Protein AF-A0A382S5C0-F1 (afdb_monomer_lite)

Structure (mmCIF, N/CA/C/O backbone):
data_AF-A0A382S5C0-F1
#
_entry.id   AF-A0A382S5C0-F1
#
loop_
_atom_site.group_PDB
_atom_site.id
_atom_site.type_symbol
_atom_site.label_atom_id
_atom_site.label_alt_id
_atom_site.label_comp_id
_atom_site.label_asym_id
_atom_site.label_entity_id
_atom_site.label_seq_id
_atom_site.pdbx_PDB_ins_code
_atom_site.Cartn_x
_atom_site.Cartn_y
_atom_site.Cartn_z
_atom_site.occupancy
_atom_site.B_iso_or_e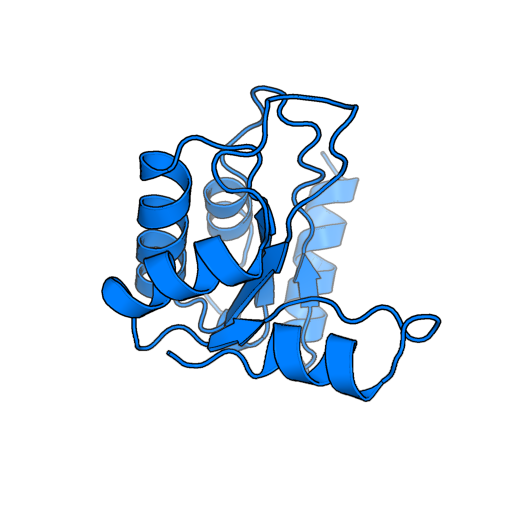quiv
_atom_site.auth_seq_id
_atom_site.auth_comp_id
_atom_site.auth_asym_id
_atom_site.auth_atom_id
_atom_site.pdbx_PDB_model_num
ATOM 1 N N . MET A 1 1 ? -9.432 22.960 -2.739 1.00 50.47 1 MET A N 1
ATOM 2 C CA . MET A 1 1 ? -9.445 22.839 -1.266 1.00 50.47 1 MET A CA 1
ATOM 3 C C . MET A 1 1 ? -10.760 22.218 -0.812 1.00 50.47 1 MET A C 1
ATOM 5 O O . MET A 1 1 ? -10.699 21.186 -0.166 1.00 50.47 1 MET A O 1
ATOM 9 N N . GLU A 1 2 ? -11.914 22.732 -1.257 1.00 57.78 2 GLU A N 1
ATOM 10 C CA . GLU A 1 2 ? -13.239 22.153 -0.943 1.00 57.78 2 GLU A CA 1
ATOM 11 C C . GLU A 1 2 ? -13.408 20.686 -1.373 1.00 57.78 2 GLU A C 1
ATOM 13 O O . GLU A 1 2 ? -13.717 19.850 -0.537 1.00 57.78 2 GLU A O 1
ATOM 18 N N . ALA A 1 3 ? -13.040 20.322 -2.608 1.00 60.75 3 ALA A N 1
ATOM 19 C CA . ALA A 1 3 ? -13.150 18.931 -3.076 1.00 60.75 3 ALA A CA 1
ATOM 20 C C . ALA A 1 3 ? -12.365 17.901 -2.228 1.00 60.75 3 ALA A C 1
ATOM 22 O O . ALA A 1 3 ? -12.738 16.731 -2.155 1.00 60.75 3 ALA A O 1
ATOM 23 N N . TRP A 1 4 ? -11.273 18.322 -1.578 1.00 59.50 4 TRP A N 1
ATOM 24 C CA . TRP A 1 4 ? -10.496 17.450 -0.691 1.00 59.50 4 TRP A CA 1
ATOM 25 C C . TRP A 1 4 ? -11.184 17.270 0.661 1.00 59.50 4 TRP A C 1
ATOM 27 O O . TRP A 1 4 ? -11.224 16.156 1.170 1.00 59.50 4 TRP A O 1
ATOM 37 N N . ILE A 1 5 ? -11.759 18.341 1.211 1.00 62.69 5 ILE A N 1
ATOM 38 C CA . ILE A 1 5 ? -12.535 18.307 2.457 1.00 62.69 5 ILE A CA 1
ATOM 39 C C . ILE A 1 5 ? -13.745 17.377 2.290 1.00 62.69 5 ILE A C 1
ATOM 41 O O . ILE A 1 5 ? -13.941 16.479 3.108 1.00 62.69 5 ILE A O 1
ATOM 45 N N . ASP A 1 6 ? -14.469 17.497 1.174 1.00 75.25 6 ASP A N 1
ATOM 46 C CA . ASP A 1 6 ? -15.602 16.619 0.858 1.00 75.25 6 ASP A CA 1
ATOM 47 C C . ASP A 1 6 ? -15.178 15.152 0.719 1.00 75.25 6 ASP A C 1
ATOM 49 O O . ASP A 1 6 ? -15.872 14.248 1.185 1.00 75.25 6 ASP A O 1
ATOM 53 N N . THR A 1 7 ? -13.998 14.906 0.139 1.00 78.75 7 THR A N 1
ATOM 54 C CA . THR A 1 7 ? -13.439 13.553 0.023 1.00 78.75 7 THR A CA 1
ATOM 55 C C . THR A 1 7 ? -13.172 12.945 1.401 1.00 78.75 7 THR A C 1
ATOM 57 O O . THR A 1 7 ? -13.561 11.805 1.648 1.00 78.75 7 THR A O 1
ATOM 60 N N . TYR A 1 8 ? -12.551 13.683 2.327 1.00 80.06 8 TYR A N 1
ATOM 61 C CA . TYR A 1 8 ? -12.265 13.160 3.668 1.00 80.06 8 TYR A CA 1
ATOM 62 C C . TYR A 1 8 ? -13.534 12.931 4.488 1.00 80.06 8 TYR A C 1
ATOM 64 O O . TYR A 1 8 ? -13.619 11.918 5.179 1.00 80.06 8 TYR A O 1
ATOM 72 N N . HIS A 1 9 ? -14.541 13.799 4.360 1.00 82.81 9 HIS A N 1
ATOM 73 C CA . HIS A 1 9 ? -15.845 13.579 4.987 1.00 82.81 9 HIS A CA 1
ATOM 74 C C . HIS A 1 9 ? -16.566 12.349 4.421 1.00 82.81 9 HIS A C 1
ATOM 76 O O . HIS A 1 9 ? -17.152 11.581 5.185 1.00 82.81 9 HIS A O 1
ATOM 82 N N . ALA A 1 10 ? -16.483 12.107 3.110 1.00 85.94 10 ALA A N 1
ATOM 83 C CA . ALA A 1 10 ? -17.029 10.898 2.500 1.00 85.94 10 ALA A CA 1
ATOM 84 C C . ALA A 1 10 ? -16.301 9.633 2.988 1.00 85.94 10 ALA A C 1
ATOM 86 O O . ALA A 1 10 ? -16.950 8.665 3.384 1.00 85.94 10 ALA A O 1
ATOM 87 N N . VAL A 1 11 ? -14.963 9.652 3.027 1.00 87.69 11 VAL A N 1
ATOM 88 C CA . VAL A 1 11 ? -14.144 8.542 3.548 1.00 87.69 11 VAL A CA 1
ATOM 89 C C . VAL A 1 11 ? -14.454 8.273 5.020 1.00 87.69 11 VAL A C 1
ATOM 91 O O . VAL A 1 11 ? -14.613 7.120 5.414 1.00 87.69 11 VAL A O 1
ATOM 94 N N . GLU A 1 12 ? -14.589 9.321 5.832 1.00 87.44 12 GLU A N 1
ATOM 95 C CA . GLU A 1 12 ? -15.000 9.212 7.231 1.00 87.44 12 GLU A CA 1
ATOM 96 C C . GLU A 1 12 ? -16.391 8.581 7.368 1.00 87.44 12 GLU A C 1
ATOM 98 O O . GLU A 1 12 ? -16.568 7.655 8.162 1.00 87.44 12 GLU A O 1
ATOM 103 N N . GLY A 1 13 ? -17.367 9.042 6.582 1.00 89.19 13 GLY A N 1
ATOM 104 C CA . GLY A 1 13 ? -18.717 8.485 6.572 1.00 89.19 13 GLY A CA 1
ATOM 105 C C . GLY A 1 13 ? -18.727 6.994 6.230 1.00 89.19 13 GLY A C 1
ATOM 106 O O . GLY A 1 13 ? -19.340 6.202 6.943 1.00 89.19 13 GLY A O 1
ATOM 107 N N . LEU A 1 14 ? -17.991 6.593 5.191 1.00 90.69 14 LEU A N 1
ATOM 108 C CA . LEU A 1 14 ? -17.866 5.192 4.776 1.00 90.69 14 LEU A CA 1
ATOM 109 C C . LEU A 1 14 ? -17.169 4.334 5.839 1.00 90.69 14 LEU A C 1
ATOM 111 O O . LEU A 1 14 ? -17.656 3.253 6.172 1.00 90.69 14 LEU A O 1
ATOM 115 N N . ALA A 1 15 ? -16.078 4.827 6.424 1.00 89.94 15 ALA A N 1
ATOM 116 C CA . ALA A 1 15 ? -15.349 4.113 7.468 1.00 89.94 15 ALA A CA 1
ATOM 117 C C . ALA A 1 15 ? -16.199 3.909 8.735 1.00 89.94 15 ALA A C 1
ATOM 119 O O . ALA A 1 15 ? -16.146 2.838 9.340 1.00 89.94 15 ALA A O 1
ATOM 120 N N . ARG A 1 16 ? -17.033 4.891 9.114 1.00 88.38 16 ARG A N 1
ATOM 121 C CA . ARG A 1 16 ? -17.999 4.761 10.224 1.00 88.38 16 ARG A CA 1
ATOM 122 C C . ARG A 1 16 ? -19.065 3.693 9.959 1.00 88.38 16 ARG A C 1
ATOM 124 O O . ARG A 1 16 ? -19.568 3.097 10.905 1.00 88.38 16 ARG A O 1
ATOM 131 N N . LEU A 1 17 ? -19.380 3.427 8.692 1.00 91.62 17 LEU A N 1
ATOM 132 C CA . LEU A 1 17 ? -20.278 2.349 8.264 1.00 91.62 17 LEU A CA 1
ATOM 133 C C . LEU A 1 17 ? -19.560 0.995 8.093 1.00 91.62 17 LEU A C 1
ATOM 135 O O . LEU A 1 17 ? -20.171 0.044 7.611 1.00 91.62 17 LEU A O 1
ATOM 139 N N . GLY A 1 18 ? -18.271 0.895 8.441 1.00 90.19 18 GLY A N 1
ATOM 140 C CA . GLY A 1 18 ? -17.467 -0.320 8.253 1.00 90.19 18 GLY A CA 1
ATOM 141 C C . GLY A 1 18 ? -17.103 -0.608 6.792 1.00 90.19 18 GLY A C 1
ATOM 142 O O . GLY A 1 18 ? -16.734 -1.729 6.450 1.00 90.19 18 GLY A O 1
ATOM 143 N N . THR A 1 19 ? -17.230 0.382 5.903 1.00 92.94 19 THR A N 1
ATOM 144 C CA . THR A 1 19 ? -16.897 0.235 4.481 1.00 92.94 19 THR A CA 1
ATOM 145 C C . THR A 1 19 ? -15.433 0.576 4.232 1.00 92.94 19 THR A C 1
ATOM 147 O O . THR A 1 19 ? -14.964 1.656 4.595 1.00 92.94 19 THR A O 1
ATOM 150 N N . TYR A 1 20 ? -14.720 -0.327 3.555 1.00 92.44 20 TYR A N 1
ATOM 151 C CA . TYR A 1 20 ? -13.325 -0.112 3.189 1.00 92.44 20 TYR A CA 1
ATOM 152 C C . TYR A 1 20 ? -13.178 0.943 2.088 1.00 92.44 20 TYR A C 1
ATOM 154 O O . TYR A 1 20 ? -13.766 0.823 1.014 1.00 92.44 20 TYR A O 1
ATOM 162 N N . SER A 1 21 ? -12.340 1.947 2.339 1.00 91.81 21 SER A N 1
ATOM 163 C CA . SER A 1 21 ? -11.987 2.998 1.383 1.00 91.81 21 SER A CA 1
ATOM 164 C C . SER A 1 21 ? -10.543 2.833 0.917 1.00 91.81 21 SER A C 1
ATOM 166 O O . SER A 1 21 ? -9.608 2.907 1.713 1.00 91.81 21 SER A O 1
ATOM 168 N N . PHE A 1 22 ? -10.366 2.620 -0.383 1.00 91.69 22 PHE A N 1
ATOM 169 C CA . PHE A 1 22 ? -9.070 2.425 -1.030 1.00 91.69 22 PHE A CA 1
ATOM 170 C C . PHE A 1 22 ? -8.602 3.750 -1.631 1.00 91.69 22 PHE A C 1
ATOM 172 O O . PHE A 1 22 ? -9.291 4.317 -2.477 1.00 91.69 22 PHE A O 1
ATOM 179 N N . LEU A 1 23 ? -7.454 4.259 -1.179 1.00 87.69 23 LEU A N 1
ATOM 180 C CA . LEU A 1 23 ? -7.001 5.611 -1.512 1.00 87.69 23 LEU A CA 1
ATOM 181 C C . LEU A 1 23 ? -5.702 5.580 -2.307 1.00 87.69 23 LEU A C 1
ATOM 183 O O . LEU A 1 23 ? -4.637 5.246 -1.785 1.00 87.69 23 LEU A O 1
ATOM 187 N N . THR A 1 24 ? -5.804 5.976 -3.572 1.00 80.38 24 THR A N 1
ATOM 188 C CA . THR A 1 24 ? -4.655 6.173 -4.453 1.00 80.38 24 THR A CA 1
ATOM 189 C C . THR A 1 24 ? -3.986 7.508 -4.155 1.00 80.38 24 THR A C 1
ATOM 191 O O . THR A 1 24 ? -4.668 8.516 -3.978 1.00 80.38 24 THR A O 1
ATOM 194 N N . ASP A 1 25 ? -2.662 7.548 -4.179 1.00 66.94 25 ASP A N 1
ATOM 195 C CA . ASP A 1 25 ? -1.868 8.777 -4.073 1.00 66.94 25 ASP A CA 1
ATOM 196 C C . ASP A 1 25 ? -1.632 9.476 -5.426 1.00 66.94 25 ASP A C 1
ATOM 198 O O . ASP A 1 25 ? -1.075 10.574 -5.470 1.00 66.94 25 ASP A O 1
ATOM 202 N N . GLY A 1 26 ? -2.073 8.873 -6.537 1.00 60.47 26 GLY A N 1
ATOM 203 C CA . GLY A 1 26 ? -1.846 9.403 -7.883 1.00 60.47 26 GLY A CA 1
ATOM 204 C C . GLY A 1 26 ? -0.353 9.538 -8.206 1.00 60.47 26 GLY A C 1
ATOM 205 O O . GLY A 1 26 ? 0.053 10.554 -8.784 1.00 60.47 26 GLY A O 1
ATOM 206 N N . ALA A 1 27 ? 0.453 8.561 -7.771 1.00 51.28 27 ALA A N 1
ATOM 207 C CA . ALA A 1 27 ? 1.914 8.548 -7.795 1.00 51.28 27 ALA A CA 1
ATOM 208 C C . ALA A 1 27 ? 2.554 8.538 -9.195 1.00 51.28 27 ALA A C 1
ATOM 210 O O . ALA A 1 27 ? 3.345 7.680 -9.552 1.00 51.28 27 ALA A O 1
ATOM 211 N N . VAL A 1 28 ? 2.442 9.626 -9.953 1.00 50.06 28 VAL A N 1
ATOM 212 C CA . VAL A 1 28 ? 3.268 9.814 -11.166 1.00 50.06 28 VAL A CA 1
ATOM 213 C C . VAL A 1 28 ? 4.769 10.056 -10.842 1.00 50.06 28 VAL A C 1
ATOM 215 O O . VAL A 1 28 ? 5.492 10.675 -11.617 1.00 50.06 28 VAL A O 1
ATOM 218 N N . GLY A 1 29 ? 5.274 9.635 -9.674 1.00 47.91 29 GLY A N 1
ATOM 219 C CA . GLY A 1 29 ? 6.667 9.810 -9.237 1.00 47.91 29 GLY A CA 1
ATOM 220 C C . GLY A 1 29 ? 7.138 11.269 -9.127 1.00 47.91 29 GLY A C 1
ATOM 221 O O . GLY A 1 29 ? 8.323 11.516 -8.910 1.00 47.91 29 GLY A O 1
ATOM 222 N N . ALA A 1 30 ? 6.241 12.245 -9.291 1.00 49.97 30 ALA A N 1
ATOM 223 C CA . ALA A 1 30 ? 6.529 13.650 -9.040 1.00 49.97 30 ALA A CA 1
ATOM 224 C C . ALA A 1 30 ? 6.724 13.862 -7.533 1.00 49.97 30 ALA A C 1
ATOM 226 O O . ALA A 1 30 ? 6.119 13.145 -6.736 1.00 49.97 30 ALA A O 1
ATOM 227 N N . GLN A 1 31 ? 7.538 14.851 -7.139 1.00 49.41 31 GLN A N 1
ATOM 228 C CA . GLN A 1 31 ? 7.642 15.293 -5.743 1.00 49.41 31 GLN A CA 1
ATOM 229 C C . GLN A 1 31 ? 6.296 15.854 -5.273 1.00 49.41 31 GLN A C 1
ATOM 231 O O . GLN A 1 31 ? 6.075 17.061 -5.251 1.00 49.41 31 GLN A O 1
ATOM 236 N N . LYS A 1 32 ? 5.358 14.971 -4.958 1.00 52.34 32 LYS A N 1
ATOM 237 C CA . LYS A 1 32 ? 4.111 15.318 -4.310 1.00 52.34 32 LYS A CA 1
ATOM 238 C C . LYS A 1 32 ? 4.232 14.997 -2.834 1.00 52.34 32 LYS A C 1
ATOM 240 O O . LYS A 1 32 ? 4.919 14.062 -2.425 1.00 52.34 32 LYS A O 1
ATOM 245 N N . GLU A 1 33 ? 3.596 15.873 -2.075 1.00 54.56 33 GLU A N 1
ATOM 246 C CA . GLU A 1 33 ? 3.334 15.790 -0.650 1.00 54.56 33 GLU A CA 1
ATOM 247 C C . GLU A 1 33 ? 3.126 14.350 -0.156 1.00 54.56 33 GLU A C 1
ATOM 249 O O . GLU A 1 33 ? 2.484 13.536 -0.813 1.00 54.56 33 GLU A O 1
ATOM 254 N N . ASP A 1 34 ? 3.680 14.053 1.021 1.00 67.12 34 ASP A N 1
ATOM 255 C CA . ASP A 1 34 ? 3.557 12.773 1.724 1.00 67.12 34 ASP A CA 1
ATOM 256 C C . ASP A 1 34 ? 2.069 12.416 1.917 1.00 67.12 34 ASP A C 1
ATOM 258 O O . ASP A 1 34 ? 1.453 12.837 2.895 1.00 67.12 34 ASP A O 1
ATOM 262 N N . ASN A 1 35 ? 1.471 11.678 0.970 1.00 70.62 35 ASN A N 1
ATOM 263 C CA . ASN A 1 35 ? 0.024 11.424 0.937 1.00 70.62 35 ASN A CA 1
ATOM 264 C C . ASN A 1 35 ? -0.473 10.817 2.253 1.00 70.62 35 ASN A C 1
ATOM 266 O O . ASN A 1 35 ? -1.539 11.171 2.749 1.00 70.62 35 ASN A O 1
ATOM 270 N N . LEU A 1 36 ? 0.340 9.968 2.882 1.00 78.75 36 LEU A N 1
ATOM 271 C CA . LEU A 1 36 ? 0.008 9.397 4.177 1.00 78.75 36 LEU A CA 1
ATOM 272 C C . LEU A 1 36 ? -0.098 10.479 5.254 1.00 78.75 36 LEU A C 1
ATOM 274 O O . LEU A 1 36 ? -1.044 10.479 6.037 1.00 78.75 36 LEU A O 1
ATOM 278 N N . ARG A 1 37 ? 0.827 11.444 5.279 1.00 79.69 37 ARG A N 1
ATOM 279 C CA . ARG A 1 37 ? 0.741 12.605 6.175 1.00 79.69 37 ARG A CA 1
ATOM 280 C C . ARG A 1 37 ? -0.514 13.436 5.916 1.00 79.69 37 ARG A C 1
ATOM 282 O O . ARG A 1 37 ? -1.135 13.856 6.889 1.00 79.69 37 ARG A O 1
ATOM 289 N N . HIS A 1 38 ? -0.887 13.669 4.658 1.00 78.44 38 HIS A N 1
ATOM 290 C CA . HIS A 1 38 ? -2.115 14.405 4.329 1.00 78.44 38 HIS A CA 1
ATOM 291 C C . HIS A 1 38 ? -3.359 13.647 4.775 1.00 78.44 38 HIS A C 1
ATOM 293 O O . HIS A 1 38 ? -4.230 14.232 5.416 1.00 78.44 38 HIS A O 1
ATOM 299 N N . LEU A 1 39 ? -3.402 12.343 4.524 1.00 78.75 39 LEU A N 1
ATOM 300 C CA . LEU A 1 39 ? -4.477 11.473 4.971 1.00 78.75 39 LEU A CA 1
ATOM 301 C C . LEU A 1 39 ? -4.608 11.501 6.501 1.00 78.75 39 LEU A C 1
ATOM 303 O O . LEU A 1 39 ? -5.688 11.739 7.027 1.00 78.75 39 LEU A O 1
ATOM 307 N N . ILE A 1 40 ? -3.501 11.357 7.233 1.00 80.94 40 ILE A N 1
ATOM 308 C CA . ILE A 1 40 ? -3.494 11.419 8.703 1.00 80.94 40 ILE A CA 1
ATOM 309 C C . ILE A 1 40 ? -3.976 12.779 9.218 1.00 80.94 40 ILE A C 1
ATOM 311 O O . ILE A 1 40 ? -4.699 12.822 10.211 1.00 80.94 40 ILE A O 1
ATOM 315 N N . ALA A 1 41 ? -3.550 13.874 8.583 1.00 81.75 41 ALA A N 1
ATOM 316 C CA . ALA A 1 41 ? -3.852 15.229 9.036 1.00 81.75 41 ALA A CA 1
ATOM 317 C C . ALA A 1 41 ? -5.322 15.620 8.829 1.00 81.75 41 ALA A C 1
ATOM 319 O O . ALA A 1 41 ? -5.836 16.436 9.590 1.00 81.75 41 ALA A O 1
ATOM 320 N N . ASN A 1 42 ? -5.977 15.056 7.811 1.00 79.31 42 ASN A N 1
ATOM 321 C CA . ASN A 1 42 ? -7.340 15.431 7.433 1.00 79.31 42 ASN A CA 1
ATOM 322 C C . ASN A 1 42 ? -8.409 14.419 7.865 1.00 79.31 42 ASN A C 1
ATOM 324 O O . ASN A 1 42 ? -9.592 14.743 7.828 1.00 79.31 42 ASN A O 1
ATOM 328 N N . LEU A 1 43 ? -8.028 13.214 8.295 1.00 80.62 43 LEU A N 1
ATOM 329 C CA . LEU A 1 43 ? -8.972 12.280 8.906 1.00 80.62 43 LEU A CA 1
ATOM 330 C C . LEU A 1 43 ? -9.315 12.713 10.334 1.00 80.62 43 LEU A C 1
ATOM 332 O O . LEU A 1 43 ? -8.425 12.966 11.152 1.00 80.62 43 LEU A O 1
ATOM 336 N N . GLY A 1 44 ? -10.612 12.734 10.649 1.00 73.19 44 GLY A N 1
ATOM 337 C CA . GLY A 1 44 ? -11.105 12.963 12.004 1.00 73.19 44 GLY A CA 1
ATOM 338 C C . GLY A 1 44 ? -10.505 11.977 13.014 1.00 73.19 44 GLY A C 1
ATOM 339 O O . GLY A 1 44 ? -10.194 10.829 12.689 1.00 73.19 44 GLY A O 1
ATOM 340 N N . LYS A 1 45 ? -10.340 12.421 14.267 1.00 72.38 45 LYS A N 1
ATOM 341 C CA . LYS A 1 45 ? -9.743 11.609 15.347 1.00 72.38 45 LYS A CA 1
ATOM 342 C C . LYS A 1 45 ? -10.557 10.357 15.691 1.00 72.38 45 LYS A C 1
ATOM 344 O O . LYS A 1 45 ? -9.982 9.397 16.191 1.00 72.38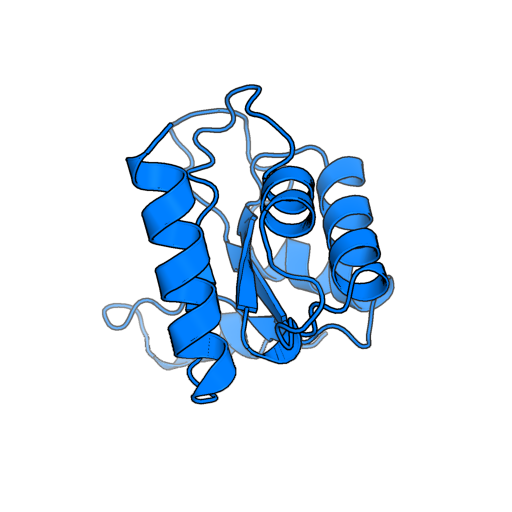 45 LYS A O 1
ATOM 349 N N . ASP A 1 46 ? -11.852 10.37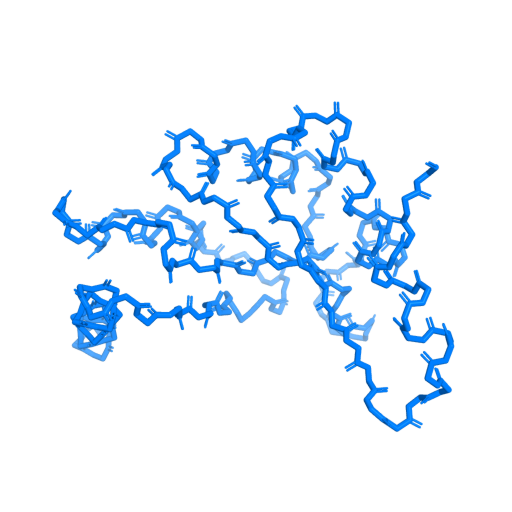1 15.388 1.00 74.94 46 ASP A N 1
ATOM 350 C CA . ASP A 1 46 ? -12.795 9.300 15.727 1.00 74.94 46 ASP A CA 1
ATOM 351 C C . ASP A 1 46 ? -12.980 8.278 14.593 1.00 74.94 46 ASP A C 1
ATOM 353 O O . ASP A 1 46 ? -13.786 7.355 14.707 1.00 74.94 46 ASP A O 1
ATOM 357 N N . VAL A 1 47 ? -12.260 8.433 13.477 1.00 80.38 47 VAL A N 1
ATOM 358 C CA . VAL A 1 47 ? -12.370 7.523 12.334 1.00 80.38 47 VAL A CA 1
ATOM 359 C C . VAL A 1 47 ? -11.484 6.307 12.554 1.00 80.38 47 VAL A C 1
ATOM 361 O O 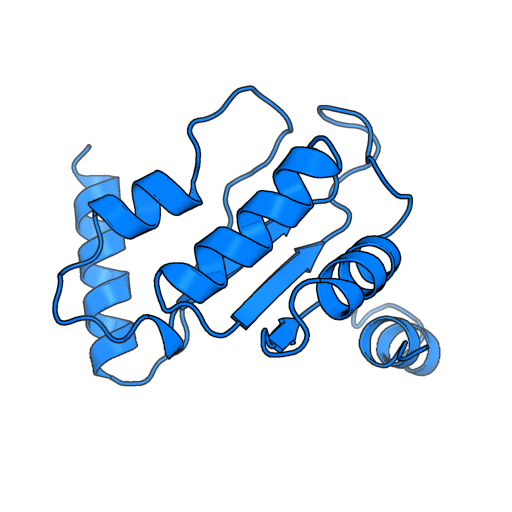. VAL A 1 47 ? -10.263 6.432 12.682 1.00 80.38 47 VAL A O 1
ATOM 364 N N . SER A 1 48 ? -12.082 5.113 12.531 1.00 83.00 48 SER A N 1
ATOM 365 C CA . SER A 1 48 ? -11.302 3.879 12.535 1.00 83.00 48 SER A CA 1
ATOM 366 C C . SER A 1 48 ? -10.509 3.758 11.233 1.00 83.00 48 SER A C 1
ATOM 368 O O . SER A 1 48 ? -11.058 3.524 10.155 1.00 83.00 48 SER A O 1
ATOM 370 N N . ARG A 1 49 ? -9.187 3.917 11.339 1.00 90.69 49 ARG A N 1
ATOM 371 C CA . ARG A 1 49 ? -8.245 3.822 10.211 1.00 90.69 49 ARG A CA 1
ATOM 372 C C . ARG A 1 49 ? -8.077 2.396 9.688 1.00 90.69 49 ARG A C 1
ATOM 374 O O . ARG A 1 49 ? -7.444 2.201 8.656 1.00 90.69 49 ARG A O 1
ATOM 381 N N . GLU A 1 50 ? -8.662 1.402 10.354 1.00 91.56 50 GLU A N 1
ATOM 382 C CA . GLU A 1 50 ? -8.638 0.009 9.901 1.00 91.56 50 GLU A CA 1
ATOM 383 C C . GLU A 1 50 ? -9.398 -0.201 8.582 1.00 91.56 50 GLU A C 1
ATOM 385 O O . GLU A 1 50 ? -9.028 -1.076 7.801 1.00 91.56 50 GLU A O 1
ATOM 390 N N . HIS A 1 51 ? -10.402 0.641 8.306 1.00 92.69 51 HIS A N 1
ATOM 391 C CA . HIS A 1 51 ? -11.195 0.619 7.074 1.00 92.69 51 HIS A CA 1
ATOM 392 C C . HIS A 1 51 ? -10.607 1.497 5.965 1.00 92.69 51 HIS A C 1
ATOM 394 O O . HIS A 1 51 ? -11.222 1.672 4.918 1.00 92.69 51 HIS A O 1
ATOM 400 N N . ILE A 1 52 ? -9.421 2.071 6.161 1.00 92.56 52 ILE A N 1
ATOM 401 C CA . ILE A 1 52 ? -8.781 2.923 5.161 1.00 92.56 52 ILE A CA 1
ATOM 402 C C . ILE A 1 52 ? -7.533 2.211 4.657 1.00 92.56 52 ILE A C 1
ATOM 404 O O . ILE A 1 52 ? -6.659 1.832 5.434 1.00 92.56 52 ILE A O 1
ATOM 408 N N . VAL A 1 53 ? -7.462 2.020 3.343 1.00 94.19 53 VAL A N 1
ATOM 409 C CA . VAL A 1 53 ? -6.414 1.241 2.684 1.00 94.19 53 VAL A CA 1
ATOM 410 C C . VAL A 1 53 ? -5.643 2.150 1.726 1.00 94.19 53 VAL A C 1
ATOM 412 O O . VAL A 1 53 ? -6.050 2.319 0.572 1.00 94.19 53 VAL A O 1
ATOM 415 N N . PRO A 1 54 ? -4.552 2.785 2.187 1.00 92.94 54 PRO A N 1
ATOM 416 C CA . PRO A 1 54 ? -3.697 3.576 1.315 1.00 92.94 54 PRO A CA 1
ATOM 417 C C . PRO A 1 54 ? -2.981 2.708 0.275 1.00 92.94 54 PRO A C 1
ATOM 419 O O . PRO A 1 54 ? -2.785 1.501 0.456 1.00 92.94 54 PRO A O 1
ATOM 422 N N . PHE A 1 55 ? -2.581 3.345 -0.823 1.00 91.88 55 PHE A N 1
ATOM 423 C CA . PHE A 1 55 ? -1.741 2.747 -1.854 1.00 91.88 55 PHE A CA 1
ATOM 424 C C . PHE A 1 55 ? -0.297 3.199 -1.653 1.00 91.88 55 PHE A C 1
ATOM 426 O O . PHE A 1 55 ? -0.037 4.334 -1.260 1.00 91.88 55 PHE A O 1
ATOM 433 N N . LEU A 1 56 ? 0.633 2.300 -1.953 1.00 92.38 56 LEU A N 1
ATOM 434 C CA . LEU A 1 56 ? 2.056 2.575 -2.073 1.00 92.38 56 LEU A CA 1
ATOM 435 C C . LEU A 1 56 ? 2.549 1.973 -3.383 1.00 92.38 56 LEU A C 1
ATOM 437 O O . LEU A 1 56 ? 2.295 0.801 -3.674 1.00 92.38 56 LEU A O 1
ATOM 441 N N . THR A 1 57 ? 3.294 2.750 -4.159 1.00 92.00 57 THR A N 1
ATOM 442 C CA . THR A 1 57 ? 3.873 2.261 -5.407 1.00 92.00 57 THR A CA 1
ATOM 443 C C . THR A 1 57 ? 5.382 2.073 -5.302 1.00 92.00 57 THR A C 1
ATOM 445 O O . THR A 1 57 ? 6.049 2.586 -4.402 1.00 92.00 57 THR A O 1
ATOM 448 N N . THR A 1 58 ? 5.957 1.318 -6.238 1.00 92.81 58 THR A N 1
ATOM 449 C CA . THR A 1 58 ? 7.416 1.129 -6.315 1.00 92.81 58 THR A CA 1
ATOM 450 C C . THR A 1 58 ? 8.164 2.362 -6.848 1.00 92.81 58 THR A C 1
ATOM 452 O O . THR A 1 58 ? 9.374 2.297 -7.039 1.00 92.81 58 THR A O 1
ATOM 455 N N . LYS A 1 59 ? 7.487 3.496 -7.078 1.00 90.38 59 LYS A N 1
ATOM 456 C CA . LYS A 1 59 ? 8.044 4.723 -7.683 1.00 90.38 59 LYS A CA 1
ATOM 457 C C . LYS A 1 59 ? 8.764 5.657 -6.708 1.00 90.38 59 LYS A C 1
ATOM 459 O O . LYS A 1 59 ? 9.060 6.803 -7.043 1.00 90.38 59 LYS A O 1
ATOM 464 N N . HIS A 1 60 ? 9.077 5.175 -5.512 1.00 89.06 60 HIS A N 1
ATOM 465 C CA . HIS A 1 60 ? 9.811 5.918 -4.493 1.00 89.06 60 HIS A CA 1
ATOM 466 C C . HIS A 1 60 ? 11.109 5.207 -4.124 1.00 89.06 60 HIS A C 1
ATOM 468 O O . HIS A 1 60 ? 11.321 4.045 -4.454 1.00 89.06 60 HIS A O 1
ATOM 474 N N . THR A 1 61 ? 11.992 5.892 -3.397 1.00 92.00 61 THR A N 1
ATOM 475 C CA . THR A 1 61 ? 13.190 5.240 -2.853 1.00 92.00 61 THR A CA 1
ATOM 476 C C . THR A 1 61 ? 12.804 4.124 -1.880 1.00 92.00 61 THR A C 1
ATOM 478 O O . THR A 1 61 ? 11.797 4.224 -1.178 1.00 92.00 61 THR A O 1
ATOM 481 N N . LEU A 1 62 ? 13.635 3.083 -1.768 1.00 94.75 62 LEU A N 1
ATOM 482 C CA . LEU A 1 62 ? 13.341 1.939 -0.896 1.00 94.75 62 LEU A CA 1
ATOM 483 C C . LEU A 1 62 ? 13.143 2.394 0.555 1.00 94.75 62 LEU A C 1
ATOM 485 O O . LEU A 1 62 ? 12.184 2.008 1.218 1.00 94.75 62 LEU A O 1
ATOM 489 N N . SER A 1 63 ? 14.010 3.291 1.025 1.00 94.31 63 SER A N 1
ATOM 490 C CA . SER A 1 63 ? 13.919 3.870 2.364 1.00 94.31 63 SER A CA 1
ATOM 491 C C . SER A 1 63 ? 12.619 4.644 2.590 1.00 94.31 63 SER A C 1
ATOM 493 O O . SER A 1 63 ? 12.126 4.671 3.714 1.00 94.31 63 SER A O 1
ATOM 495 N N . TYR A 1 64 ? 12.063 5.285 1.556 1.00 92.19 64 TYR A N 1
ATOM 496 C CA . TYR A 1 64 ? 10.749 5.917 1.650 1.00 92.19 64 TYR A CA 1
ATOM 497 C C . TYR A 1 64 ? 9.653 4.861 1.798 1.00 92.19 64 TYR A C 1
ATOM 499 O O . TYR A 1 64 ? 8.889 4.938 2.754 1.00 92.19 64 TYR A O 1
ATOM 507 N N . CYS A 1 65 ? 9.624 3.851 0.925 1.00 93.38 65 CYS A N 1
ATOM 508 C CA . CYS A 1 65 ? 8.610 2.795 0.954 1.00 93.38 65 CYS A CA 1
ATOM 509 C C . CYS A 1 65 ? 8.559 2.065 2.304 1.00 93.38 65 CYS A C 1
ATOM 511 O O . CYS A 1 65 ? 7.484 1.844 2.857 1.00 93.38 65 CYS A O 1
ATOM 513 N N . LEU A 1 66 ? 9.723 1.730 2.865 1.00 95.75 66 LEU A N 1
ATOM 514 C CA . LEU A 1 66 ? 9.804 1.044 4.154 1.00 95.75 66 LEU A CA 1
ATOM 515 C C . LEU A 1 66 ? 9.325 1.934 5.311 1.00 95.75 66 LEU A C 1
ATOM 517 O O . LEU A 1 66 ? 8.529 1.489 6.132 1.00 95.75 66 LEU A O 1
ATOM 521 N N . ARG A 1 67 ? 9.734 3.210 5.346 1.00 93.62 67 ARG A N 1
ATOM 522 C CA . ARG A 1 67 ? 9.236 4.163 6.356 1.00 93.62 67 ARG A CA 1
ATOM 523 C C . ARG A 1 67 ? 7.747 4.458 6.204 1.00 93.62 67 ARG A C 1
ATOM 525 O O . ARG A 1 67 ? 7.082 4.725 7.197 1.00 93.62 67 ARG A O 1
ATOM 532 N N . TYR A 1 68 ? 7.230 4.439 4.979 1.00 93.12 68 TYR A N 1
ATOM 533 C CA . TYR A 1 68 ? 5.805 4.601 4.715 1.00 93.12 68 TYR A CA 1
ATOM 534 C C . TYR A 1 68 ? 5.013 3.474 5.382 1.00 93.12 68 TYR A C 1
ATOM 536 O O . TYR A 1 68 ? 4.040 3.745 6.081 1.00 93.12 68 TYR A O 1
ATOM 544 N N . ALA A 1 69 ? 5.454 2.222 5.217 1.00 95.12 69 ALA A N 1
ATOM 545 C CA . ALA A 1 69 ? 4.812 1.067 5.838 1.00 95.12 69 ALA A CA 1
ATOM 546 C C . ALA A 1 69 ? 4.869 1.121 7.375 1.00 95.12 69 ALA A C 1
ATOM 548 O O . ALA A 1 69 ? 3.849 0.891 8.027 1.00 95.12 69 ALA A O 1
ATOM 549 N N . ASP A 1 70 ? 6.023 1.492 7.946 1.00 94.62 70 ASP A N 1
ATOM 550 C CA . ASP A 1 70 ? 6.166 1.703 9.395 1.00 94.62 70 ASP A CA 1
ATOM 551 C C . ASP A 1 70 ? 5.165 2.752 9.890 1.00 94.62 70 ASP A C 1
ATOM 553 O O . ASP A 1 70 ? 4.366 2.501 10.792 1.00 94.62 70 ASP A O 1
ATOM 557 N N . ARG A 1 71 ? 5.145 3.915 9.233 1.00 92.75 71 ARG A N 1
ATOM 558 C CA . ARG A 1 71 ? 4.278 5.028 9.609 1.00 92.75 71 ARG A CA 1
ATOM 559 C C . ARG A 1 71 ? 2.802 4.687 9.457 1.00 92.75 71 ARG A C 1
ATOM 561 O O . ARG A 1 71 ? 2.000 5.122 10.281 1.00 92.75 71 ARG A O 1
ATOM 568 N N . ALA A 1 72 ? 2.424 3.934 8.426 1.00 93.31 72 ALA A N 1
ATOM 569 C CA . ALA A 1 72 ? 1.048 3.487 8.238 1.00 93.31 72 ALA A CA 1
ATOM 570 C C . ALA A 1 72 ? 0.591 2.666 9.453 1.00 93.31 72 ALA A C 1
ATOM 572 O O . ALA A 1 72 ? -0.446 2.962 10.047 1.00 93.31 72 ALA A O 1
ATOM 573 N N . TRP A 1 73 ? 1.419 1.720 9.895 1.00 94.94 73 TRP A N 1
ATOM 574 C CA . TRP A 1 73 ? 1.137 0.923 11.085 1.00 94.94 73 TRP A CA 1
ATOM 575 C C . TRP A 1 73 ? 1.075 1.757 12.371 1.00 94.94 73 TRP A C 1
ATOM 577 O O . TRP A 1 73 ? 0.099 1.668 13.121 1.00 94.94 73 TRP A O 1
ATOM 587 N N . GLU A 1 74 ? 2.082 2.601 12.612 1.00 93.00 74 GLU A N 1
ATOM 588 C CA . GLU A 1 74 ? 2.175 3.472 13.797 1.00 93.00 74 GLU A CA 1
ATOM 589 C C . GLU A 1 74 ? 0.988 4.431 13.914 1.00 93.00 74 GLU A C 1
ATOM 591 O O . GLU A 1 74 ? 0.568 4.799 15.010 1.00 93.00 74 GLU A O 1
ATOM 596 N N . THR A 1 75 ? 0.424 4.827 12.775 1.00 91.00 75 THR A N 1
ATOM 597 C CA . THR A 1 75 ? -0.702 5.760 12.713 1.00 91.00 75 THR A CA 1
ATOM 598 C C . THR A 1 75 ? -2.051 5.050 12.651 1.00 91.00 75 THR A C 1
ATOM 600 O O . THR A 1 75 ? -3.079 5.716 12.575 1.00 91.00 75 THR A O 1
ATOM 603 N N . GLY A 1 76 ? -2.083 3.721 12.779 1.00 92.38 76 GLY A N 1
ATOM 604 C CA . GLY A 1 76 ? -3.303 2.939 12.978 1.00 92.38 76 GLY A CA 1
ATOM 605 C C . GLY A 1 76 ? -3.925 2.360 11.710 1.00 92.38 76 GLY A C 1
ATOM 606 O O . GLY A 1 76 ? -4.965 1.711 11.807 1.00 92.38 76 GLY A O 1
ATOM 607 N N . PHE A 1 77 ? -3.304 2.537 10.542 1.00 93.88 77 PHE A N 1
ATOM 608 C CA . PHE A 1 77 ? -3.699 1.785 9.352 1.00 93.88 77 PHE A CA 1
ATOM 609 C C . PHE A 1 77 ? -3.265 0.329 9.510 1.00 93.88 77 PHE A C 1
ATOM 611 O O . PHE A 1 77 ? -2.171 0.027 9.992 1.00 93.88 77 PHE A O 1
ATOM 618 N N . ARG A 1 78 ? -4.139 -0.591 9.106 1.00 95.62 78 ARG A N 1
ATOM 619 C CA . ARG A 1 78 ? -3.899 -2.038 9.237 1.00 95.62 78 ARG A CA 1
ATOM 620 C C . ARG A 1 78 ? -3.639 -2.732 7.910 1.00 95.62 78 ARG A C 1
ATOM 622 O O . ARG A 1 78 ? -3.139 -3.854 7.915 1.00 95.62 78 ARG A O 1
ATOM 629 N N . SER A 1 79 ? -3.908 -2.044 6.805 1.00 95.69 79 SER A N 1
ATOM 630 C CA . SER A 1 79 ? -3.764 -2.585 5.460 1.00 95.69 79 SER A CA 1
ATOM 631 C C . SER A 1 79 ? -3.078 -1.589 4.531 1.00 95.69 79 SER A C 1
ATOM 633 O O . SER A 1 79 ? -3.282 -0.384 4.655 1.00 95.69 79 SER A O 1
ATOM 635 N N . LEU A 1 80 ? -2.296 -2.097 3.581 1.00 94.81 80 LEU A N 1
ATOM 636 C CA . LEU A 1 80 ? -1.624 -1.318 2.542 1.00 94.81 80 LEU A CA 1
ATOM 637 C C . LEU A 1 80 ? -1.700 -2.064 1.210 1.00 94.81 80 LEU A C 1
ATOM 639 O O . LEU A 1 80 ? -1.370 -3.247 1.145 1.00 94.81 80 LEU A O 1
ATOM 643 N N . VAL A 1 81 ? -2.091 -1.382 0.136 1.00 94.56 81 VAL A N 1
ATOM 644 C CA . VAL A 1 81 ? -2.014 -1.937 -1.223 1.00 94.56 81 VAL A CA 1
ATOM 645 C C . VAL A 1 81 ? -0.695 -1.523 -1.862 1.00 94.56 81 VAL A C 1
ATOM 647 O O . VAL A 1 81 ? -0.381 -0.339 -1.923 1.00 94.56 81 VAL A O 1
ATOM 650 N N . VAL A 1 82 ? 0.077 -2.498 -2.348 1.00 93.75 82 VAL A N 1
ATOM 651 C CA . VAL A 1 82 ? 1.410 -2.274 -2.924 1.00 93.75 82 VAL A CA 1
ATOM 652 C C . VAL A 1 82 ? 1.424 -2.619 -4.411 1.00 93.75 82 VAL A C 1
ATOM 654 O O . VAL A 1 82 ? 1.172 -3.770 -4.783 1.00 93.75 82 VAL A O 1
ATOM 657 N N . LEU A 1 83 ? 1.752 -1.639 -5.260 1.00 91.81 83 LEU A N 1
ATOM 658 C CA . LEU A 1 83 ? 1.680 -1.747 -6.723 1.00 91.81 83 LEU A CA 1
ATOM 659 C C . LEU A 1 83 ? 2.993 -1.377 -7.424 1.00 91.81 83 LEU A C 1
ATOM 661 O O . LEU A 1 83 ? 3.771 -0.558 -6.949 1.00 91.81 83 LEU A O 1
ATOM 665 N N . GLY A 1 84 ? 3.222 -1.960 -8.603 1.00 89.19 84 GLY A N 1
ATOM 666 C CA . GLY A 1 84 ? 4.379 -1.625 -9.441 1.00 89.19 84 GLY A CA 1
ATOM 667 C C . GLY A 1 84 ? 4.283 -0.243 -10.101 1.00 89.19 84 GLY A C 1
ATOM 668 O O . GLY A 1 84 ? 5.278 0.473 -10.119 1.00 89.19 84 GLY A O 1
ATOM 669 N N . GLU A 1 85 ? 3.094 0.135 -10.593 1.00 87.50 85 GLU A N 1
ATOM 670 C CA . GLU A 1 85 ? 2.818 1.368 -11.371 1.00 87.50 85 GLU A CA 1
ATOM 671 C C . GLU A 1 85 ? 3.522 1.447 -12.740 1.00 87.50 85 GLU A C 1
ATOM 673 O O . GLU A 1 85 ? 4.417 0.667 -13.016 1.00 87.50 85 GLU A O 1
ATOM 678 N N . ASP A 1 86 ? 3.107 2.327 -13.649 1.00 85.88 86 ASP A N 1
ATOM 679 C CA . ASP A 1 86 ? 3.576 2.390 -15.046 1.00 85.88 86 ASP A CA 1
ATOM 680 C C . ASP A 1 86 ? 5.114 2.424 -15.185 1.00 85.88 86 ASP A C 1
ATOM 682 O O . ASP A 1 86 ? 5.776 3.202 -14.515 1.00 85.88 86 ASP A O 1
ATOM 686 N N . THR A 1 87 ? 5.730 1.612 -16.050 1.00 88.25 87 THR A N 1
ATOM 687 C CA . THR A 1 87 ? 7.200 1.604 -16.234 1.00 88.25 87 THR A CA 1
ATOM 688 C C . THR A 1 87 ? 7.740 2.767 -17.065 1.00 88.25 87 THR A C 1
ATOM 690 O O . THR A 1 87 ? 8.938 3.026 -17.031 1.00 88.25 87 THR A O 1
ATOM 693 N N . THR A 1 88 ? 6.884 3.442 -17.825 1.00 86.56 88 THR A N 1
ATOM 694 C CA . THR A 1 88 ? 7.236 4.445 -18.840 1.00 86.56 88 THR A CA 1
ATOM 695 C C . THR A 1 88 ? 7.085 5.885 -18.354 1.00 86.56 88 THR A C 1
ATOM 697 O O . THR A 1 88 ? 7.667 6.790 -18.949 1.00 86.56 88 THR A O 1
ATOM 700 N N . VAL A 1 89 ? 6.354 6.108 -17.258 1.00 83.06 89 VAL A N 1
ATOM 701 C CA . VAL A 1 89 ? 6.075 7.443 -16.709 1.00 83.06 89 VAL A CA 1
ATOM 702 C C . VAL A 1 89 ? 6.650 7.594 -15.294 1.00 83.06 89 VAL A C 1
ATOM 704 O O . VAL A 1 89 ? 6.585 6.675 -14.474 1.00 83.06 89 VAL A O 1
ATOM 707 N N . GLY A 1 90 ? 7.197 8.775 -14.987 1.00 81.31 90 GLY A N 1
ATOM 708 C CA . GLY A 1 90 ? 7.668 9.143 -13.647 1.00 81.31 90 GLY A CA 1
ATOM 709 C C . GLY A 1 90 ? 9.042 8.572 -13.280 1.00 81.31 90 GLY A C 1
ATOM 710 O O . GLY A 1 90 ? 9.840 8.212 -14.143 1.00 81.31 90 GLY A O 1
ATOM 711 N N . ALA A 1 91 ? 9.329 8.506 -11.977 1.00 85.12 91 ALA A N 1
ATOM 712 C CA . ALA A 1 91 ? 10.569 7.934 -11.447 1.00 85.12 91 ALA A CA 1
ATOM 713 C C . ALA A 1 91 ? 10.739 6.453 -11.855 1.00 85.12 91 ALA A C 1
ATOM 715 O O . ALA A 1 91 ? 9.752 5.777 -12.141 1.00 85.12 91 ALA A O 1
ATOM 716 N N . PRO A 1 92 ? 11.956 5.890 -11.887 1.00 89.69 92 PRO A N 1
ATOM 717 C CA . PRO A 1 92 ? 12.113 4.449 -12.059 1.00 89.69 92 PRO A CA 1
ATOM 718 C C . PRO A 1 92 ? 11.497 3.689 -10.877 1.00 89.69 92 PRO A C 1
ATOM 720 O O . PRO A 1 92 ? 11.446 4.192 -9.753 1.00 89.69 92 PRO A O 1
ATOM 723 N N . ARG A 1 93 ? 11.043 2.457 -11.130 1.00 92.56 93 ARG A N 1
ATOM 724 C CA . ARG A 1 93 ? 10.641 1.556 -10.047 1.00 92.56 93 ARG A CA 1
ATOM 725 C C . ARG A 1 93 ? 11.880 1.160 -9.235 1.00 92.56 93 ARG A C 1
ATOM 727 O O . ARG A 1 93 ? 12.903 0.815 -9.821 1.00 92.56 93 ARG A O 1
ATOM 734 N N . VAL A 1 94 ? 11.794 1.184 -7.907 1.00 94.25 94 VAL A N 1
ATOM 735 C CA . VAL A 1 94 ? 12.893 0.767 -7.016 1.00 94.25 94 VAL A CA 1
ATOM 736 C C . VAL A 1 94 ? 13.088 -0.744 -6.977 1.00 94.25 94 VAL A C 1
ATOM 738 O O . VAL A 1 94 ? 14.191 -1.224 -6.738 1.00 94.25 94 VAL A O 1
ATOM 741 N N . VAL A 1 95 ? 12.014 -1.482 -7.237 1.00 94.88 95 VAL A N 1
ATOM 742 C CA . VAL A 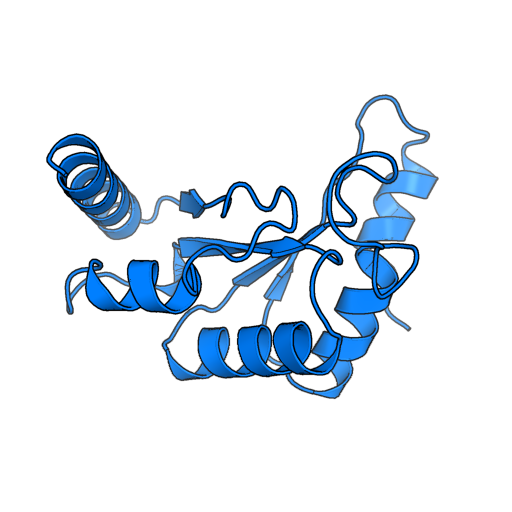1 95 ? 12.015 -2.927 -7.441 1.00 94.88 95 VAL A CA 1
ATOM 743 C C . VAL A 1 95 ? 11.135 -3.255 -8.648 1.00 94.88 95 VAL A C 1
ATOM 745 O O . VAL A 1 95 ? 10.212 -2.490 -8.938 1.00 94.88 95 VAL A O 1
ATOM 748 N N . PRO A 1 96 ? 11.394 -4.354 -9.372 1.00 92.31 96 PRO A N 1
ATOM 749 C CA . PRO A 1 96 ? 10.659 -4.668 -10.594 1.00 92.31 96 PRO A CA 1
ATOM 750 C C . PRO A 1 96 ? 9.139 -4.786 -10.401 1.00 92.31 96 PRO A C 1
ATOM 752 O O . PRO A 1 96 ? 8.388 -4.267 -11.233 1.00 92.31 96 PRO A O 1
ATOM 755 N N . HIS A 1 97 ? 8.676 -5.399 -9.308 1.00 91.44 97 HIS A N 1
ATOM 756 C CA . HIS A 1 97 ? 7.262 -5.690 -9.068 1.00 91.44 97 HIS A CA 1
ATOM 757 C C . HIS A 1 97 ? 6.782 -5.247 -7.681 1.00 91.44 97 HIS A C 1
ATOM 759 O O . HIS A 1 97 ? 7.540 -5.116 -6.723 1.00 91.44 97 HIS A O 1
ATOM 765 N N . GLY A 1 98 ? 5.465 -5.055 -7.551 1.00 92.69 98 GLY A N 1
ATOM 766 C CA . GLY A 1 98 ? 4.850 -4.788 -6.249 1.00 92.69 98 GLY A CA 1
ATOM 767 C C . GLY A 1 98 ? 4.982 -5.960 -5.265 1.00 92.69 98 GLY A C 1
ATOM 768 O O . GLY A 1 98 ? 5.034 -5.716 -4.063 1.00 92.69 98 GLY A O 1
ATOM 769 N N . SER A 1 99 ? 5.055 -7.210 -5.746 1.00 92.44 99 SER A N 1
ATOM 770 C CA . SER A 1 99 ? 5.313 -8.398 -4.911 1.00 92.44 99 SER A CA 1
ATOM 771 C C . SER A 1 99 ? 6.676 -8.327 -4.229 1.00 92.44 99 SER A C 1
ATOM 773 O O . SER A 1 99 ? 6.736 -8.495 -3.011 1.00 92.44 99 SER A O 1
ATOM 775 N N . ASP A 1 100 ? 7.718 -7.945 -4.969 1.00 93.56 100 ASP A N 1
ATOM 776 C CA . ASP A 1 100 ? 9.073 -7.746 -4.439 1.00 93.56 100 ASP A CA 1
ATOM 777 C C . ASP A 1 100 ? 9.066 -6.744 -3.267 1.00 93.56 100 ASP A C 1
ATOM 779 O O . ASP A 1 100 ? 9.644 -6.977 -2.204 1.00 93.56 100 ASP A O 1
ATOM 783 N N . LEU A 1 101 ? 8.341 -5.625 -3.410 1.00 95.25 101 LEU A N 1
ATOM 784 C CA . LEU A 1 101 ? 8.226 -4.639 -2.332 1.00 95.25 101 LEU A CA 1
ATOM 785 C C . LEU A 1 101 ? 7.411 -5.172 -1.143 1.00 95.25 101 LEU A C 1
ATOM 787 O O . LEU A 1 101 ? 7.733 -4.854 0.002 1.00 95.25 101 LEU A O 1
ATOM 791 N N . ARG A 1 102 ? 6.380 -5.998 -1.376 1.00 95.81 102 ARG A N 1
ATOM 792 C CA . ARG A 1 102 ? 5.623 -6.633 -0.284 1.00 95.81 102 ARG A CA 1
ATOM 793 C C . ARG A 1 102 ? 6.497 -7.563 0.548 1.00 95.81 102 ARG A C 1
ATOM 795 O O . ARG A 1 102 ? 6.375 -7.527 1.768 1.00 95.81 102 ARG A O 1
ATOM 802 N N . GLN A 1 103 ? 7.371 -8.356 -0.070 1.00 94.00 103 GLN A N 1
ATOM 803 C CA . GLN A 1 103 ? 8.324 -9.205 0.658 1.00 94.00 103 GLN A CA 1
ATOM 804 C C . GLN A 1 103 ? 9.214 -8.356 1.570 1.00 94.00 103 GLN A C 1
ATOM 806 O O . GLN A 1 103 ? 9.260 -8.576 2.780 1.00 94.00 103 GLN A O 1
ATOM 811 N N . LEU A 1 104 ? 9.814 -7.293 1.024 1.00 95.94 104 LEU A N 1
ATOM 812 C CA . LEU A 1 104 ? 10.652 -6.374 1.798 1.00 95.94 104 LEU A CA 1
ATOM 813 C C . LEU A 1 104 ? 9.882 -5.726 2.958 1.00 95.94 104 LEU A C 1
ATOM 815 O O . LEU A 1 104 ? 10.391 -5.674 4.077 1.00 95.94 104 LEU A O 1
ATOM 819 N N . ILE A 1 105 ? 8.640 -5.287 2.736 1.00 96.62 105 ILE A N 1
ATOM 820 C CA . ILE A 1 105 ? 7.810 -4.716 3.804 1.00 96.62 105 ILE A CA 1
ATOM 821 C C . ILE A 1 105 ? 7.479 -5.768 4.867 1.00 96.62 105 ILE A C 1
ATOM 823 O O . ILE A 1 105 ? 7.588 -5.457 6.047 1.00 96.62 105 ILE A O 1
ATOM 827 N N . ARG A 1 106 ? 7.140 -7.011 4.498 1.00 95.50 106 ARG A N 1
ATOM 828 C CA . ARG A 1 106 ? 6.815 -8.078 5.467 1.00 95.50 106 ARG A CA 1
ATOM 829 C C . ARG A 1 106 ? 7.965 -8.384 6.417 1.00 95.50 106 ARG A C 1
ATOM 831 O O . ARG A 1 106 ? 7.708 -8.636 7.591 1.00 95.50 106 ARG A O 1
ATOM 838 N N . THR A 1 107 ? 9.213 -8.327 5.942 1.00 95.00 107 THR A N 1
ATOM 839 C CA . THR A 1 107 ? 10.387 -8.536 6.813 1.00 95.00 107 THR A CA 1
ATOM 840 C C . THR A 1 107 ? 10.523 -7.463 7.895 1.00 95.00 107 THR A C 1
ATOM 842 O O . THR A 1 107 ? 11.082 -7.725 8.957 1.00 95.00 107 THR A O 1
ATOM 845 N N . ARG A 1 108 ? 9.996 -6.260 7.642 1.00 93.50 108 ARG A N 1
ATOM 846 C CA . ARG A 1 108 ? 10.094 -5.101 8.533 1.00 93.50 108 ARG A CA 1
ATOM 847 C C . ARG A 1 108 ? 8.838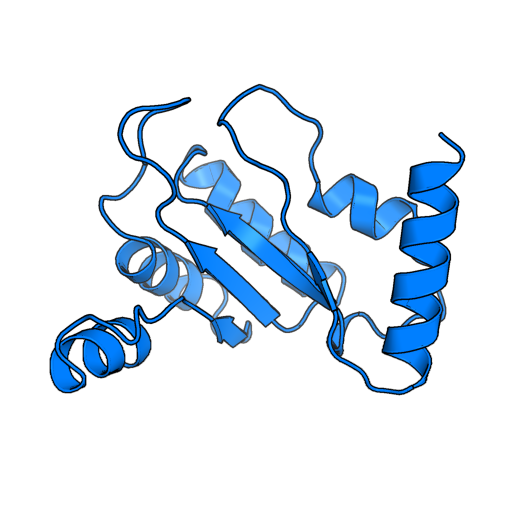 -4.881 9.378 1.00 93.50 108 ARG A C 1
ATOM 849 O O . ARG A 1 108 ? 8.946 -4.565 10.556 1.00 93.50 108 ARG A O 1
ATOM 856 N N . GLN A 1 109 ? 7.664 -5.058 8.780 1.00 95.31 109 GLN A N 1
ATOM 857 C CA . GLN A 1 109 ? 6.354 -4.834 9.380 1.00 95.31 109 GLN A CA 1
ATOM 858 C C . GLN A 1 109 ? 5.433 -6.024 9.082 1.00 95.31 109 GLN A C 1
ATOM 860 O O . GLN A 1 109 ? 4.556 -5.977 8.219 1.00 95.31 109 GLN A O 1
ATOM 865 N N . SER A 1 110 ? 5.648 -7.119 9.809 1.00 94.56 110 SER A N 1
ATOM 866 C CA . SER A 1 110 ? 4.939 -8.388 9.607 1.00 94.56 110 SER A CA 1
ATOM 867 C C . SER A 1 110 ? 3.457 -8.342 9.989 1.00 94.56 110 SER A C 1
ATOM 869 O O . SER A 1 110 ? 2.695 -9.216 9.578 1.00 94.56 110 SER A O 1
ATOM 871 N N . GLN A 1 111 ? 3.033 -7.333 10.757 1.00 95.31 111 GLN A N 1
ATOM 872 C CA . GLN A 1 111 ? 1.647 -7.187 11.207 1.00 95.31 111 GLN A CA 1
ATOM 873 C C . GLN A 1 111 ? 0.751 -6.463 10.192 1.00 95.31 111 GLN A C 1
ATOM 875 O O . GLN A 1 111 ? -0.474 -6.516 10.312 1.00 95.31 111 GLN A O 1
ATOM 880 N N . LEU A 1 112 ? 1.336 -5.773 9.208 1.00 95.62 112 LEU A N 1
ATOM 881 C CA . LEU A 1 112 ? 0.581 -5.024 8.210 1.00 95.62 112 LEU A CA 1
ATOM 882 C C . LEU A 1 112 ? 0.018 -5.978 7.151 1.00 95.62 112 LEU A C 1
ATOM 884 O O . LEU A 1 112 ? 0.747 -6.765 6.545 1.00 95.62 112 LEU A O 1
ATOM 888 N N . ILE A 1 113 ? -1.287 -5.888 6.897 1.00 95.88 113 ILE A N 1
ATOM 889 C CA . ILE A 1 113 ? -1.940 -6.658 5.838 1.00 95.88 113 ILE A CA 1
ATOM 890 C C . ILE A 1 113 ? -1.559 -6.032 4.495 1.00 95.88 113 ILE A C 1
ATOM 892 O O . ILE A 1 113 ? -1.864 -4.871 4.226 1.00 95.88 113 ILE A O 1
ATOM 896 N N . LEU A 1 114 ? -0.884 -6.794 3.634 1.00 95.00 114 LEU A N 1
ATOM 897 C CA . LEU A 1 114 ? -0.423 -6.296 2.338 1.00 95.00 114 LEU A CA 1
ATOM 898 C C . LEU A 1 114 ? -1.274 -6.840 1.195 1.00 95.00 114 LEU A C 1
ATOM 900 O O . LEU A 1 114 ? -1.297 -8.047 0.952 1.00 95.00 114 LEU A O 1
ATOM 904 N N . GLY A 1 115 ? -1.917 -5.931 0.468 1.00 93.31 115 GLY A N 1
ATOM 905 C CA . GLY A 1 115 ? -2.660 -6.208 -0.754 1.00 93.31 115 GLY A CA 1
ATOM 906 C C . GLY A 1 115 ? -1.834 -5.963 -2.018 1.00 93.31 115 GLY A C 1
ATOM 907 O O . GLY A 1 115 ? -0.849 -5.222 -2.024 1.00 93.31 115 GLY A O 1
ATOM 908 N N . GLY A 1 116 ? -2.272 -6.573 -3.113 1.00 91.88 116 GLY A N 1
ATOM 909 C CA . GLY A 1 116 ? -1.780 -6.330 -4.467 1.00 91.88 116 GLY A CA 1
ATOM 910 C C . GLY A 1 116 ? -2.942 -6.306 -5.456 1.00 91.88 116 GLY A C 1
ATOM 911 O O . GLY A 1 116 ? -4.100 -6.423 -5.058 1.00 91.88 116 GLY A O 1
ATOM 912 N N . TRP A 1 117 ? -2.638 -6.168 -6.743 1.00 87.94 117 TRP A N 1
ATOM 913 C CA . TRP A 1 117 ? -3.629 -6.264 -7.815 1.00 87.94 117 TRP A CA 1
ATOM 914 C C . TRP A 1 117 ? -3.434 -7.532 -8.632 1.00 87.94 117 TRP A C 1
ATOM 916 O O . TRP A 1 117 ? -2.304 -7.932 -8.906 1.00 87.94 117 TRP A O 1
ATOM 926 N N . ALA A 1 118 ? -4.558 -8.109 -9.045 1.00 88.50 118 ALA A N 1
ATOM 927 C CA . ALA A 1 118 ? -4.636 -9.175 -10.027 1.00 88.50 118 ALA A CA 1
ATOM 928 C C . ALA A 1 118 ? -5.341 -8.643 -11.279 1.00 88.50 118 ALA A C 1
ATOM 930 O O . ALA A 1 118 ? -6.368 -7.971 -11.186 1.00 88.50 118 ALA A O 1
ATOM 931 N N . ASN A 1 119 ? -4.791 -8.946 -12.451 1.00 89.31 119 ASN A N 1
ATOM 932 C CA . ASN A 1 119 ? -5.410 -8.663 -13.737 1.00 89.31 119 ASN A CA 1
ATOM 933 C C . ASN A 1 119 ? -6.331 -9.832 -14.131 1.00 89.31 119 ASN A C 1
ATOM 935 O O . ASN A 1 119 ? -5.811 -10.892 -14.479 1.00 89.31 119 ASN A O 1
ATOM 939 N N . PRO A 1 120 ? -7.665 -9.664 -14.157 1.00 88.56 120 PRO A N 1
ATOM 940 C CA . PRO A 1 120 ? -8.596 -10.750 -14.478 1.00 88.56 120 PRO A CA 1
ATOM 941 C C . PRO A 1 120 ? -8.477 -11.268 -15.920 1.00 88.56 120 PRO A C 1
ATOM 943 O O . PRO A 1 120 ? -8.997 -12.336 -16.226 1.00 88.56 120 PRO A O 1
ATOM 946 N N . HIS A 1 121 ? -7.794 -10.538 -16.807 1.00 91.81 121 HIS A N 1
ATOM 947 C CA . HIS A 1 121 ? -7.480 -10.993 -18.164 1.00 91.81 121 HIS A CA 1
ATOM 948 C C . HIS A 1 121 ? -6.160 -11.772 -18.252 1.00 91.81 121 HIS A C 1
ATOM 950 O O . HIS A 1 121 ? -5.837 -12.322 -19.303 1.00 91.81 121 HIS A O 1
ATOM 956 N N . GLY A 1 122 ? -5.370 -11.792 -17.177 1.00 88.69 122 GLY A N 1
ATOM 957 C CA . GLY A 1 122 ? -4.178 -12.624 -17.074 1.00 88.69 122 GLY A CA 1
ATOM 958 C C . GLY A 1 122 ? -4.523 -14.081 -16.765 1.00 88.69 122 GLY A C 1
ATOM 959 O O . GLY A 1 122 ? -5.640 -14.403 -16.367 1.00 88.69 122 GLY A O 1
ATOM 960 N N . GLY A 1 123 ? -3.537 -14.970 -16.909 1.00 93.38 123 GLY A N 1
ATOM 961 C CA . GLY A 1 123 ? -3.688 -16.364 -16.490 1.00 93.38 123 GLY A CA 1
ATOM 962 C C . GLY A 1 123 ? -4.005 -16.442 -14.987 1.00 93.38 123 GLY A C 1
ATOM 963 O O . GLY A 1 123 ? -3.214 -15.915 -14.200 1.00 93.38 123 GLY A O 1
ATOM 964 N N . PRO A 1 124 ? -5.122 -17.068 -14.574 1.00 91.19 124 PRO A N 1
ATOM 965 C CA . PRO A 1 124 ? -5.621 -16.994 -13.199 1.00 91.19 124 PRO A CA 1
ATOM 966 C C . PRO A 1 124 ? -4.601 -17.508 -12.181 1.00 91.19 124 PRO A C 1
ATOM 968 O O . PRO A 1 124 ? -4.352 -16.834 -11.185 1.00 91.19 124 PRO A O 1
ATOM 971 N N . ASP A 1 125 ? -3.934 -18.624 -12.476 1.00 91.06 125 ASP A N 1
ATOM 972 C CA . ASP A 1 125 ? -2.924 -19.211 -11.589 1.00 91.06 125 ASP A CA 1
ATOM 973 C C . ASP A 1 125 ? -1.746 -18.260 -11.357 1.00 91.06 125 ASP A C 1
ATOM 975 O O . ASP A 1 125 ? -1.313 -18.062 -10.226 1.00 91.06 125 ASP A O 1
ATOM 979 N N . ALA A 1 126 ? -1.263 -17.598 -12.412 1.00 87.19 126 ALA A N 1
ATOM 980 C CA . ALA A 1 126 ? -0.176 -16.630 -12.295 1.00 87.19 126 ALA A CA 1
ATOM 981 C C . ALA A 1 126 ? -0.592 -15.412 -11.456 1.00 87.19 126 ALA A C 1
ATOM 983 O O . ALA A 1 126 ? 0.165 -14.959 -10.603 1.00 87.19 126 ALA A O 1
ATOM 984 N N . GLN A 1 127 ? -1.810 -14.901 -11.659 1.00 88.75 127 GLN A N 1
ATOM 985 C CA . GLN A 1 127 ? -2.322 -13.761 -10.894 1.00 88.75 127 GLN A CA 1
ATOM 986 C C . GLN A 1 127 ? -2.507 -14.094 -9.414 1.00 88.75 127 GLN A C 1
ATOM 988 O O . GLN A 1 127 ? -2.160 -13.287 -8.552 1.00 88.75 127 GLN A O 1
ATOM 993 N N . VAL A 1 128 ? -3.017 -15.291 -9.118 1.00 87.94 128 VAL A N 1
ATOM 994 C CA . VAL A 1 128 ? -3.119 -15.802 -7.751 1.00 87.94 128 VAL A CA 1
ATOM 995 C C . VAL A 1 128 ? -1.727 -15.950 -7.144 1.00 87.94 128 VAL A C 1
ATOM 997 O O . VAL A 1 128 ? -1.514 -15.476 -6.031 1.00 87.94 128 VAL A O 1
ATOM 1000 N N . ASN A 1 129 ? -0.759 -16.504 -7.876 1.00 86.12 129 ASN A N 1
ATOM 1001 C CA . ASN A 1 129 ? 0.612 -16.649 -7.389 1.00 86.12 129 ASN A CA 1
ATOM 1002 C C . ASN A 1 129 ? 1.246 -15.297 -7.040 1.00 86.12 129 ASN A C 1
ATOM 1004 O O . ASN A 1 129 ? 1.789 -15.166 -5.952 1.00 86.12 129 ASN A O 1
ATOM 1008 N N . PHE A 1 130 ? 1.075 -14.248 -7.851 1.00 83.56 130 PHE A N 1
ATOM 1009 C CA . PHE A 1 130 ? 1.585 -12.912 -7.505 1.00 83.56 130 PHE A CA 1
ATOM 1010 C C . PHE A 1 130 ? 0.985 -12.337 -6.209 1.00 83.56 130 PHE A C 1
ATOM 1012 O O . PHE A 1 130 ? 1.623 -11.527 -5.528 1.00 83.56 130 PHE A O 1
ATOM 1019 N N . LEU A 1 131 ? -0.248 -12.716 -5.852 1.00 80.94 131 LEU A N 1
ATOM 1020 C CA . LEU A 1 131 ? -0.874 -12.334 -4.581 1.00 80.94 131 LEU A CA 1
ATOM 1021 C C . LEU A 1 131 ? -0.404 -13.216 -3.420 1.00 80.94 131 LEU A C 1
ATOM 1023 O O . LEU A 1 131 ? -0.207 -12.717 -2.308 1.00 80.94 131 LEU A O 1
ATOM 1027 N N . LEU A 1 132 ? -0.253 -14.513 -3.686 1.00 78.75 132 LEU A N 1
ATOM 1028 C CA . LEU A 1 132 ? 0.052 -15.541 -2.700 1.00 78.75 132 LEU A CA 1
ATOM 1029 C C . LEU A 1 132 ? 1.534 -15.741 -2.442 1.00 78.75 132 LEU A C 1
ATOM 1031 O O . LEU A 1 132 ? 1.806 -16.425 -1.461 1.00 78.75 132 LEU A O 1
ATOM 1035 N N . GLU A 1 133 ? 2.433 -15.174 -3.258 1.00 68.31 133 GLU A N 1
ATOM 1036 C CA . GLU A 1 133 ? 3.886 -15.147 -3.055 1.00 68.31 133 GLU A CA 1
ATOM 1037 C C . GLU A 1 133 ? 4.178 -14.707 -1.610 1.00 68.31 133 GLU A C 1
ATOM 1039 O O . GLU A 1 133 ? 4.229 -13.526 -1.239 1.00 68.31 133 GLU A O 1
ATOM 1044 N N . LYS A 1 134 ? 4.223 -15.736 -0.772 1.00 51.88 134 LYS A N 1
ATOM 1045 C CA . LYS A 1 134 ? 4.804 -15.865 0.543 1.00 51.88 134 LYS A CA 1
ATOM 1046 C C . LYS A 1 134 ? 6.123 -16.543 0.232 1.00 51.88 134 LYS A C 1
ATOM 1048 O O . LYS A 1 134 ? 6.116 -17.551 -0.474 1.00 51.88 134 LYS A O 1
ATOM 1053 N N . ASP A 1 135 ? 7.203 -15.944 0.700 1.00 43.41 135 ASP A N 1
ATOM 1054 C CA . ASP A 1 135 ? 8.504 -16.605 0.705 1.00 43.41 135 ASP A CA 1
ATOM 1055 C C . ASP A 1 135 ? 8.395 -18.008 1.325 1.00 43.41 135 ASP A C 1
ATOM 1057 O O . ASP A 1 135 ? 7.680 -18.141 2.353 1.00 43.41 135 ASP A O 1
#

InterPro domains:
  IPR029041 FAD-linked oxidoreductase-like [SSF51730] (9-129)

Sequence (135 aa):
MEAWIDTYHAVEGLARLGTYSFLTDGAVGAQKEDNLRHLIANLGKDVSREHIVPFLTTKHTLSYCLRYADRAWETGFRSLVVLGEDTTVGAPRVVPHGSDLRQLIRTRQSQLILGGWANPHGGPDAQVNFLLEKD

Foldseek 3Di:
DVVVLVVLVVCQVCQVVVAADEDEPPPLQPPDDPVVVVSLVNHDPPGQLQSYEYEDEQSDALVVLLVNLVVCVVSRHQEYEYFHDDCPTHHHRNDNTSLVSVQVNCVRPVRHHYHYDADPPDDPVVSVCSGVPDD

pLDDT: mean 84.85, std 12.94, range [43.41, 96.62]

Secondary structure (DSSP, 8-state):
-HHHHHHHHHHHHHHHTT--EEE----SSS----HHHHHHHHS-TTS-GGGEEEEEETTS-HHHHHHHHHHHHHTT--EEEEE---SSSSSPPSSSSHHHHHHHHHHH-TTSEEE----TTS-HHHHHHHHH---

Organism: NCBI:txid408172

Radius of gyration: 15.13 Å; chains: 1; bounding box: 34×42×35 Å